Protein AF-A0AAN6F343-F1 (afdb_monomer_lite)

Organism: NCBI:txid329885

Structure (mmCIF, N/CA/C/O backbone):
data_AF-A0AAN6F343-F1
#
_entry.id   AF-A0AAN6F343-F1
#
loop_
_atom_site.group_PDB
_atom_site.id
_atom_site.type_symbol
_atom_site.label_atom_id
_atom_site.label_alt_id
_atom_site.label_comp_id
_atom_site.label_asym_id
_atom_site.label_entity_id
_atom_site.label_seq_id
_atom_site.pdbx_PDB_ins_code
_atom_site.Cartn_x
_atom_site.Cartn_y
_atom_site.Cartn_z
_atom_site.occupancy
_atom_site.B_iso_or_equiv
_atom_site.auth_seq_id
_atom_site.auth_comp_id
_atom_site.auth_asym_id
_atom_site.auth_atom_id
_atom_site.pdbx_PDB_model_num
ATOM 1 N N . MET A 1 1 ? 42.984 4.208 -40.130 1.00 62.03 1 MET A N 1
ATOM 2 C CA . MET A 1 1 ? 41.806 5.095 -40.281 1.00 62.03 1 MET A CA 1
ATOM 3 C C . MET A 1 1 ? 40.587 4.438 -39.643 1.00 62.03 1 MET A C 1
ATOM 5 O O . MET A 1 1 ? 39.805 5.125 -39.003 1.00 62.03 1 MET A O 1
ATOM 9 N N . ASP A 1 2 ? 40.520 3.108 -39.702 1.00 81.31 2 ASP A N 1
ATOM 10 C CA . ASP A 1 2 ? 39.416 2.293 -39.187 1.00 81.31 2 ASP A CA 1
ATOM 11 C C . ASP A 1 2 ? 39.322 2.253 -37.655 1.00 81.31 2 ASP A C 1
ATOM 13 O O . ASP A 1 2 ? 38.229 2.345 -37.117 1.00 81.31 2 ASP A O 1
ATOM 17 N N . GLU A 1 3 ? 40.442 2.223 -36.922 1.00 88.88 3 GLU A N 1
ATOM 18 C CA . GLU A 1 3 ? 40.405 2.207 -35.445 1.00 88.88 3 GLU A CA 1
ATOM 19 C C . GLU A 1 3 ? 39.755 3.456 -34.838 1.00 88.88 3 GLU A C 1
ATOM 21 O O . GLU A 1 3 ? 38.996 3.355 -33.876 1.00 88.88 3 GLU A O 1
ATOM 26 N N . ARG A 1 4 ? 40.019 4.638 -35.411 1.00 89.12 4 ARG A N 1
ATOM 27 C CA . ARG A 1 4 ? 39.413 5.893 -34.939 1.00 89.12 4 ARG A CA 1
ATOM 28 C C . ARG A 1 4 ? 37.913 5.914 -35.211 1.00 89.12 4 ARG A C 1
ATOM 30 O O . ARG A 1 4 ? 37.150 6.232 -34.309 1.00 89.12 4 ARG A O 1
ATOM 37 N N . ALA A 1 5 ? 37.499 5.489 -36.405 1.00 92.25 5 ALA A N 1
ATOM 38 C CA . ALA A 1 5 ? 36.086 5.371 -36.752 1.00 92.25 5 ALA A CA 1
ATOM 39 C C . ALA A 1 5 ? 35.355 4.359 -35.847 1.00 92.25 5 ALA A C 1
ATOM 41 O O . ALA A 1 5 ? 34.254 4.632 -35.374 1.00 92.25 5 ALA A O 1
ATOM 42 N N . CYS A 1 6 ? 35.986 3.221 -35.539 1.00 94.00 6 CYS A N 1
ATOM 43 C CA . CYS A 1 6 ? 35.458 2.247 -34.583 1.00 94.00 6 CYS A CA 1
ATOM 44 C C . CYS A 1 6 ? 35.332 2.825 -33.164 1.00 94.00 6 CYS A C 1
ATOM 46 O O . CYS A 1 6 ? 34.321 2.589 -32.503 1.00 94.00 6 CYS A O 1
ATOM 48 N N . SER A 1 7 ? 36.322 3.595 -32.698 1.00 95.50 7 SER A N 1
ATOM 49 C CA . SER A 1 7 ? 36.276 4.253 -31.384 1.00 95.50 7 SER A CA 1
ATOM 50 C C . SER A 1 7 ? 35.140 5.273 -31.298 1.00 95.50 7 SER A C 1
ATOM 52 O O . SER A 1 7 ? 34.372 5.258 -30.342 1.00 95.50 7 SER A O 1
ATOM 54 N N . GLU A 1 8 ? 34.983 6.122 -32.313 1.00 95.75 8 GLU A N 1
ATOM 55 C CA . GLU A 1 8 ? 33.917 7.131 -32.357 1.00 95.75 8 GLU A CA 1
ATOM 56 C C . GLU A 1 8 ? 32.522 6.489 -32.390 1.00 95.75 8 GLU A C 1
ATOM 58 O O . GLU A 1 8 ? 31.602 6.943 -31.705 1.00 95.75 8 GLU A O 1
ATOM 63 N N . ALA A 1 9 ? 32.361 5.390 -33.134 1.00 96.06 9 ALA A N 1
ATOM 64 C CA . ALA A 1 9 ? 31.120 4.621 -33.147 1.00 96.06 9 ALA A CA 1
ATOM 65 C C . ALA A 1 9 ? 30.799 4.017 -31.769 1.00 96.06 9 ALA A C 1
ATOM 67 O O . ALA A 1 9 ? 29.643 4.036 -31.336 1.00 96.06 9 ALA A O 1
ATOM 68 N N . LEU A 1 10 ? 31.815 3.512 -31.061 1.00 96.69 10 LEU A N 1
ATOM 69 C CA . LEU A 1 10 ? 31.662 2.972 -29.711 1.00 96.69 10 LEU A CA 1
ATOM 70 C C . LEU A 1 10 ? 31.261 4.062 -28.707 1.00 96.69 10 LEU A C 1
ATOM 72 O O . LEU A 1 10 ? 30.359 3.846 -27.896 1.00 96.69 10 LEU A O 1
ATOM 76 N N . ASP A 1 11 ? 31.874 5.242 -28.787 1.00 97.38 11 ASP A N 1
ATOM 77 C CA . ASP A 1 11 ? 31.527 6.384 -27.937 1.00 97.38 11 ASP A CA 1
ATOM 78 C C . ASP A 1 11 ? 30.088 6.856 -28.186 1.00 97.38 11 ASP A C 1
ATOM 80 O O . ASP A 1 11 ? 29.334 7.095 -27.236 1.00 97.38 11 ASP A O 1
ATOM 84 N N . GLY A 1 12 ? 29.666 6.904 -29.454 1.00 97.38 12 GLY A N 1
ATOM 85 C CA . GLY A 1 12 ? 28.284 7.200 -29.833 1.00 97.38 12 GLY A CA 1
ATOM 86 C C . GLY A 1 12 ? 27.286 6.184 -29.271 1.00 97.38 12 GLY A C 1
ATOM 87 O O . GLY A 1 12 ? 26.259 6.565 -28.698 1.00 97.38 12 GLY A O 1
ATOM 88 N N . LEU A 1 13 ? 27.605 4.889 -29.360 1.00 97.31 13 LEU A N 1
ATOM 89 C CA . LEU A 1 13 ? 26.775 3.825 -28.797 1.00 97.31 13 LEU A CA 1
ATOM 90 C C . LEU A 1 13 ? 26.681 3.927 -27.270 1.00 97.31 13 LEU A C 1
ATOM 92 O O . LEU A 1 13 ? 25.589 3.811 -26.714 1.00 97.31 13 LEU A O 1
ATOM 96 N N . ASN A 1 14 ? 27.798 4.185 -26.589 1.00 97.69 14 ASN A N 1
ATOM 97 C CA . ASN A 1 14 ? 27.833 4.349 -25.136 1.00 97.69 14 ASN A CA 1
ATOM 98 C C . ASN A 1 14 ? 26.994 5.550 -24.681 1.00 97.69 14 ASN A C 1
ATOM 100 O O . ASN A 1 14 ? 26.239 5.454 -23.706 1.00 97.69 14 ASN A O 1
ATOM 104 N N . ALA A 1 15 ? 27.082 6.672 -25.400 1.00 97.62 15 ALA A N 1
ATOM 105 C CA . ALA A 1 15 ? 26.273 7.854 -25.130 1.00 97.62 15 ALA A CA 1
ATOM 106 C C . ALA A 1 15 ? 24.772 7.567 -25.303 1.00 97.62 15 ALA A C 1
ATOM 108 O O . ALA A 1 15 ? 23.978 7.912 -24.422 1.00 97.62 15 ALA A O 1
ATOM 109 N N . TYR A 1 16 ? 24.387 6.881 -26.383 1.00 98.00 16 TYR A N 1
ATOM 110 C CA . TYR A 1 16 ? 23.006 6.451 -26.607 1.00 98.00 16 TYR A CA 1
ATOM 111 C C . TYR A 1 16 ? 22.520 5.500 -25.508 1.00 98.00 16 TYR A C 1
ATOM 113 O O . TYR A 1 16 ? 21.477 5.736 -24.894 1.00 98.00 16 TYR A O 1
ATOM 121 N N . TYR A 1 17 ? 23.297 4.457 -25.207 1.00 98.12 17 TYR A N 1
ATOM 122 C CA . TYR A 1 17 ? 22.939 3.442 -24.221 1.00 98.12 17 TYR A CA 1
ATOM 123 C C . TYR A 1 17 ? 22.712 4.047 -22.833 1.00 98.12 17 TYR A C 1
ATOM 125 O O . TYR A 1 17 ? 21.743 3.703 -22.156 1.00 98.12 17 TYR A O 1
ATOM 133 N N . LYS A 1 18 ? 23.537 5.022 -22.429 1.00 97.75 18 LYS A N 1
ATOM 134 C CA . LYS A 1 18 ? 23.373 5.750 -21.161 1.00 97.75 18 LYS A CA 1
ATOM 135 C C . LYS A 1 18 ? 21.998 6.412 -21.029 1.00 97.75 18 LYS A C 1
ATOM 137 O O . LYS A 1 18 ? 21.464 6.478 -19.920 1.00 97.75 18 LYS A O 1
ATOM 142 N N . VAL A 1 19 ? 21.443 6.933 -22.123 1.00 98.12 19 VAL A N 1
ATOM 143 C CA . VAL A 1 19 ? 20.106 7.544 -22.131 1.00 98.12 19 VAL A CA 1
ATOM 144 C C . VAL A 1 19 ? 19.036 6.460 -22.223 1.00 98.12 19 VAL A C 1
ATOM 146 O O . VAL A 1 19 ? 18.144 6.422 -21.377 1.00 98.12 19 VAL A O 1
ATOM 149 N N . ALA A 1 20 ? 19.171 5.536 -23.176 1.00 98.19 20 ALA A N 1
ATOM 150 C CA . ALA A 1 20 ? 18.204 4.468 -23.422 1.00 98.19 20 ALA A CA 1
ATOM 151 C C . ALA A 1 20 ? 17.952 3.601 -22.178 1.00 98.19 20 ALA A C 1
ATOM 153 O O . ALA A 1 20 ? 16.802 3.295 -21.866 1.00 98.19 20 ALA A O 1
ATOM 154 N N . LEU A 1 21 ? 19.001 3.271 -21.420 1.00 98.06 21 LEU A N 1
ATOM 155 C CA . LEU A 1 21 ? 18.886 2.499 -20.183 1.00 98.06 21 LEU A CA 1
ATOM 156 C C . LEU A 1 21 ? 18.044 3.229 -19.130 1.00 98.06 21 LEU A C 1
ATOM 158 O O . LEU A 1 21 ? 17.168 2.631 -18.510 1.00 98.06 21 LEU A O 1
ATOM 162 N N . LYS A 1 22 ? 18.270 4.534 -18.943 1.00 97.69 22 LYS A N 1
ATOM 163 C CA . LYS A 1 22 ? 17.489 5.336 -17.988 1.00 97.69 22 LYS A CA 1
ATOM 164 C C . LYS A 1 22 ? 16.031 5.434 -18.415 1.00 97.69 22 LYS A C 1
ATOM 166 O O . LYS A 1 22 ? 15.146 5.291 -17.579 1.00 97.69 22 LYS A O 1
ATOM 171 N N . THR A 1 23 ? 15.787 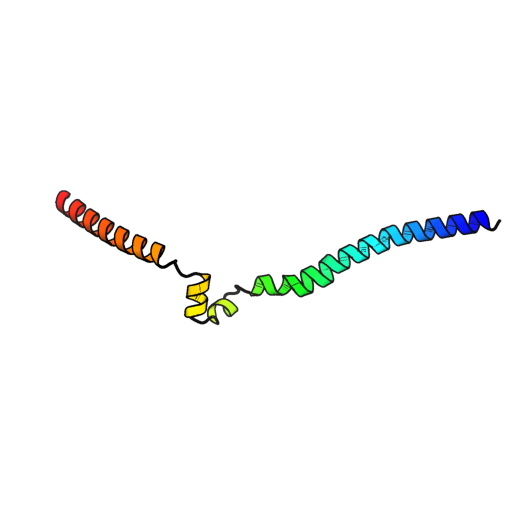5.632 -19.708 1.00 97.88 23 THR A N 1
ATOM 172 C CA . THR A 1 23 ? 14.434 5.671 -20.266 1.00 97.88 23 THR A CA 1
ATOM 173 C C . THR A 1 23 ? 13.720 4.334 -20.101 1.00 97.88 23 THR A C 1
ATOM 175 O O . THR A 1 23 ? 12.543 4.314 -19.758 1.00 97.88 23 THR A O 1
ATOM 178 N N . PHE A 1 24 ? 14.417 3.213 -20.290 1.00 97.88 24 PHE A N 1
ATOM 179 C CA . PHE A 1 24 ? 13.853 1.888 -20.050 1.00 97.88 24 PHE A CA 1
ATOM 180 C C . PHE A 1 24 ? 13.421 1.720 -18.590 1.00 97.88 24 PHE A C 1
ATOM 182 O O . PHE A 1 24 ? 12.277 1.349 -18.337 1.00 97.88 24 PHE A O 1
ATOM 189 N N . VAL A 1 25 ? 14.299 2.052 -17.638 1.00 98.00 25 VAL A N 1
ATOM 190 C CA . VAL A 1 25 ? 13.987 1.957 -16.204 1.00 98.00 25 VAL A CA 1
ATOM 191 C C . VAL A 1 25 ? 12.800 2.853 -15.838 1.00 98.00 25 VAL A C 1
ATOM 193 O O . VAL A 1 25 ? 11.863 2.380 -15.198 1.00 98.00 25 VAL A O 1
ATOM 196 N N . ASP A 1 26 ? 12.785 4.109 -16.295 1.00 97.75 26 ASP A N 1
ATOM 197 C CA . ASP A 1 26 ? 11.671 5.034 -16.035 1.00 97.75 26 ASP A CA 1
ATOM 198 C C . ASP A 1 26 ? 10.351 4.515 -16.623 1.00 97.75 26 ASP A C 1
ATOM 200 O O . ASP A 1 26 ? 9.311 4.547 -15.965 1.00 97.75 26 ASP A O 1
ATOM 204 N N . ASN A 1 27 ? 10.392 3.954 -17.834 1.00 97.19 27 ASN A N 1
ATOM 205 C CA . ASN A 1 27 ? 9.216 3.374 -18.471 1.00 97.19 27 ASN A CA 1
ATOM 206 C C . ASN A 1 27 ? 8.702 2.142 -17.724 1.00 97.19 27 ASN A C 1
ATOM 208 O O . ASN A 1 27 ? 7.491 2.012 -17.556 1.00 97.19 27 ASN A O 1
ATOM 212 N N . VAL A 1 28 ? 9.573 1.257 -17.239 1.00 97.12 28 VAL A N 1
ATOM 213 C CA . VAL A 1 28 ? 9.140 0.114 -16.422 1.00 97.12 28 VAL A CA 1
ATOM 214 C C . VAL A 1 28 ? 8.452 0.611 -15.151 1.00 97.12 28 VAL A C 1
ATOM 216 O O . VAL A 1 28 ? 7.325 0.206 -14.870 1.00 97.12 28 VAL A O 1
ATOM 219 N N . CYS A 1 29 ? 9.060 1.553 -14.429 1.00 97.06 29 CYS A N 1
ATOM 220 C CA . CYS A 1 29 ? 8.462 2.117 -13.220 1.00 97.06 29 CYS A CA 1
ATOM 221 C C . CYS A 1 29 ? 7.106 2.780 -13.507 1.00 97.06 29 CYS A C 1
ATOM 223 O O . CYS A 1 29 ? 6.090 2.397 -12.935 1.00 97.06 29 CYS A O 1
ATOM 225 N N . ARG A 1 30 ? 7.050 3.723 -14.450 1.00 94.94 30 ARG A N 1
ATOM 226 C CA . ARG A 1 30 ? 5.852 4.547 -14.677 1.00 94.94 30 ARG A CA 1
ATOM 227 C C . ARG A 1 30 ? 4.767 3.875 -15.496 1.00 94.94 30 ARG A C 1
ATOM 229 O O . ARG A 1 30 ? 3.585 4.179 -15.347 1.00 94.94 30 ARG A O 1
ATOM 236 N N . ARG A 1 31 ? 5.140 3.064 -16.484 1.00 93.19 31 ARG A N 1
ATOM 237 C CA . ARG A 1 31 ? 4.177 2.467 -17.421 1.00 93.19 31 ARG A CA 1
ATOM 238 C C . ARG A 1 31 ? 3.794 1.059 -17.019 1.00 93.19 31 ARG A C 1
ATOM 240 O O . ARG A 1 31 ? 2.672 0.678 -17.316 1.00 93.19 31 ARG A O 1
ATOM 247 N N . VAL A 1 32 ? 4.662 0.305 -16.351 1.00 94.25 32 VAL A N 1
ATOM 248 C CA . VAL A 1 32 ? 4.322 -1.048 -15.894 1.00 94.25 32 VAL A CA 1
ATOM 249 C C . VAL A 1 32 ? 3.868 -0.996 -14.444 1.00 94.25 32 VAL A C 1
ATOM 251 O O . VAL A 1 32 ? 2.703 -1.265 -14.174 1.00 94.25 32 VAL A O 1
ATOM 254 N N . ILE A 1 33 ? 4.736 -0.574 -13.524 1.00 94.69 33 ILE A N 1
ATOM 255 C CA . ILE A 1 33 ? 4.441 -0.653 -12.087 1.00 94.69 33 ILE A CA 1
ATOM 256 C C . ILE A 1 33 ? 3.332 0.329 -11.700 1.00 94.69 33 ILE A C 1
ATOM 258 O O . ILE A 1 33 ? 2.259 -0.094 -11.278 1.00 94.69 33 ILE A O 1
ATOM 262 N N . GLU A 1 34 ? 3.540 1.630 -11.891 1.00 93.38 34 GLU A N 1
ATOM 263 C CA . GLU A 1 34 ? 2.566 2.646 -11.473 1.00 93.38 34 GLU A CA 1
ATOM 264 C C . GLU A 1 34 ? 1.215 2.466 -12.176 1.00 93.38 34 GLU A C 1
ATOM 266 O O . GLU A 1 34 ? 0.168 2.464 -11.533 1.00 93.38 34 GL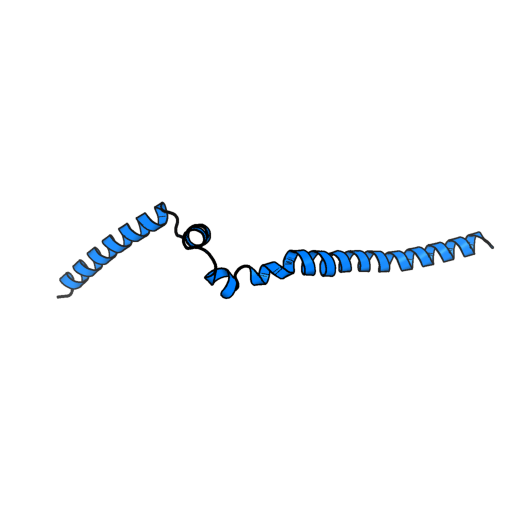U A O 1
ATOM 271 N N . ARG A 1 35 ? 1.227 2.269 -13.500 1.00 91.06 35 ARG A N 1
ATOM 272 C CA . ARG A 1 35 ? -0.008 2.202 -14.290 1.00 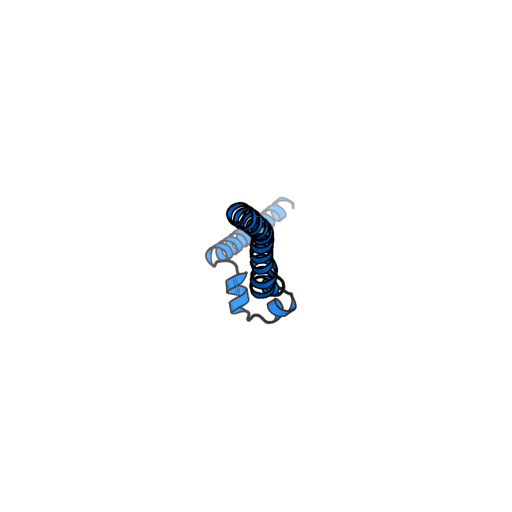91.06 35 ARG A CA 1
ATOM 273 C C . ARG A 1 35 ? -0.744 0.866 -14.207 1.00 91.06 35 ARG A C 1
ATOM 275 O O . ARG A 1 35 ? -1.959 0.900 -14.309 1.00 91.06 35 ARG A O 1
ATOM 282 N N . HIS A 1 36 ? -0.065 -0.279 -14.119 1.00 89.69 36 HIS A N 1
ATOM 283 C CA . HIS A 1 36 ? -0.756 -1.580 -14.154 1.00 89.69 36 HIS A CA 1
ATOM 284 C C . HIS A 1 36 ? -0.853 -2.250 -12.786 1.00 89.69 36 HIS A C 1
ATOM 286 O O . HIS A 1 36 ? -1.790 -3.011 -12.571 1.00 89.69 36 HIS A O 1
ATOM 292 N N . LEU A 1 37 ? 0.087 -1.994 -11.870 1.00 89.56 37 LEU A N 1
ATOM 293 C CA . LEU A 1 37 ? 0.072 -2.608 -10.538 1.00 89.56 37 LEU A CA 1
ATOM 294 C C . LEU A 1 37 ? -0.526 -1.672 -9.487 1.00 89.56 37 LEU A C 1
ATOM 296 O O . LEU A 1 37 ? -1.322 -2.113 -8.665 1.00 89.56 37 LEU A O 1
ATOM 300 N N . LEU A 1 38 ? -0.152 -0.388 -9.502 1.00 90.69 38 LEU A N 1
ATOM 301 C CA . LEU A 1 38 ? -0.550 0.546 -8.443 1.00 90.69 38 LEU A CA 1
ATOM 302 C C . LEU A 1 38 ? -1.844 1.310 -8.740 1.00 90.69 38 LEU A C 1
ATOM 304 O O . LEU A 1 38 ? -2.488 1.767 -7.800 1.00 90.69 38 LEU A O 1
ATOM 308 N N . SER A 1 39 ? -2.255 1.442 -10.004 1.00 88.06 39 SER A N 1
ATOM 309 C CA . SER A 1 39 ? -3.398 2.289 -10.377 1.00 88.06 39 SER A CA 1
ATOM 310 C C . SER A 1 39 ? -4.716 1.884 -9.717 1.00 88.06 39 SER A C 1
ATOM 312 O O . SER A 1 39 ? -5.528 2.747 -9.426 1.00 88.06 39 SER A O 1
ATOM 314 N N . GLY A 1 40 ? -4.939 0.587 -9.484 1.00 84.75 40 GLY A N 1
ATOM 315 C CA . GLY A 1 40 ? -6.155 0.092 -8.829 1.00 84.75 40 GLY A CA 1
ATOM 316 C C . GLY A 1 40 ? -6.115 0.193 -7.303 1.00 84.75 40 GLY A C 1
ATOM 317 O O . GLY A 1 40 ? -7.135 0.006 -6.647 1.00 84.75 40 GLY A O 1
ATOM 318 N N . LEU A 1 41 ? -4.951 0.493 -6.718 1.00 86.44 41 LEU A N 1
ATOM 319 C CA . LEU A 1 41 ? -4.789 0.530 -5.267 1.00 86.44 41 LEU A CA 1
ATOM 320 C C . LEU A 1 41 ? -5.553 1.705 -4.641 1.00 86.44 41 LEU A C 1
ATOM 322 O O . LEU A 1 41 ? -6.100 1.560 -3.552 1.00 86.44 41 LEU A O 1
ATOM 326 N N . SER A 1 42 ? -5.616 2.851 -5.330 1.00 79.75 42 SER A N 1
ATOM 327 C CA . SER A 1 42 ? -6.390 4.014 -4.870 1.00 79.75 42 SER A CA 1
ATOM 328 C C . SER A 1 42 ? -7.885 3.727 -4.791 1.00 79.75 42 SER A C 1
ATOM 330 O O . SER A 1 42 ? -8.580 4.301 -3.955 1.00 79.75 42 SER A O 1
ATOM 332 N N . ASP A 1 43 ? -8.366 2.823 -5.641 1.00 85.06 43 ASP A N 1
ATOM 333 C CA . ASP A 1 43 ? -9.790 2.547 -5.795 1.00 85.06 43 ASP A CA 1
ATOM 334 C C . ASP A 1 43 ? -10.262 1.428 -4.856 1.00 85.06 43 ASP A C 1
ATOM 336 O O . ASP A 1 43 ? -11.453 1.355 -4.552 1.00 85.06 43 ASP A O 1
ATOM 340 N N . LEU A 1 44 ? -9.326 0.623 -4.331 1.00 82.81 44 LEU A N 1
ATOM 341 C CA . LEU A 1 44 ? -9.576 -0.544 -3.475 1.00 82.81 44 LEU A CA 1
ATOM 342 C C . LEU A 1 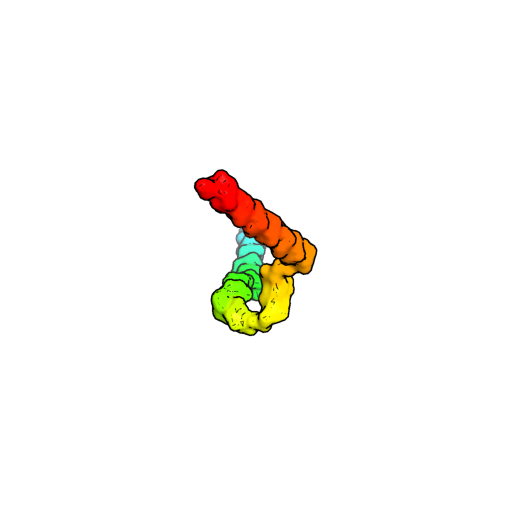44 ? -10.432 -0.219 -2.242 1.00 82.81 44 LEU A C 1
ATOM 344 O O . LEU A 1 44 ? -11.258 -1.022 -1.831 1.00 82.81 44 LEU A O 1
ATOM 348 N N . LEU A 1 45 ? -10.232 0.959 -1.648 1.00 82.25 45 LEU A N 1
ATOM 349 C CA . LEU A 1 45 ? -10.996 1.435 -0.489 1.00 82.25 45 LEU A CA 1
ATOM 350 C C . LEU A 1 45 ? -11.850 2.657 -0.832 1.00 82.25 45 LEU A C 1
ATOM 352 O O . LEU A 1 45 ? -12.182 3.463 0.039 1.00 82.25 45 LEU A O 1
ATOM 356 N N . SER A 1 46 ? -12.198 2.825 -2.109 1.00 89.94 46 SER A N 1
ATOM 357 C CA . SER A 1 46 ? -13.132 3.872 -2.500 1.00 89.94 46 SER A CA 1
ATOM 358 C C . SER A 1 46 ? -14.492 3.637 -1.823 1.00 89.94 46 SER A C 1
ATOM 360 O O . SER A 1 46 ? -14.881 2.487 -1.613 1.00 89.94 46 SER A O 1
ATOM 362 N N . PRO A 1 47 ? -15.266 4.693 -1.508 1.00 90.81 47 PRO A N 1
ATOM 363 C CA . PRO A 1 47 ? -16.568 4.535 -0.855 1.00 90.81 47 PRO A CA 1
ATOM 364 C C . PRO A 1 47 ? -17.511 3.583 -1.598 1.00 90.81 47 PRO A C 1
ATOM 366 O O . PRO A 1 47 ? -18.324 2.908 -0.976 1.00 90.81 47 PRO A O 1
ATOM 369 N N . ARG A 1 48 ? -17.383 3.520 -2.929 1.00 91.75 48 ARG A N 1
ATOM 370 C CA . ARG A 1 48 ? -18.144 2.609 -3.782 1.00 91.75 48 ARG A CA 1
ATOM 371 C C . ARG A 1 48 ? -17.771 1.147 -3.538 1.00 91.75 48 ARG A C 1
ATOM 373 O O . ARG A 1 48 ? -18.673 0.343 -3.348 1.00 91.75 48 ARG A O 1
ATOM 380 N N . GLU A 1 49 ? -16.480 0.821 -3.558 1.00 90.38 49 GLU A N 1
ATOM 381 C CA . GLU A 1 49 ? -16.007 -0.549 -3.316 1.00 90.38 49 GLU A CA 1
ATOM 382 C C . GLU A 1 49 ? -16.295 -0.971 -1.871 1.00 90.38 49 GLU A C 1
ATOM 384 O O . GLU A 1 49 ? -16.831 -2.050 -1.638 1.00 90.38 49 GLU A O 1
ATOM 389 N N . VAL A 1 50 ? -16.063 -0.075 -0.903 1.00 91.00 50 VAL A N 1
ATOM 390 C CA . VAL A 1 50 ? -16.343 -0.335 0.518 1.00 91.00 50 VAL A CA 1
ATOM 391 C C . VAL A 1 50 ? -17.826 -0.615 0.764 1.00 91.00 50 VAL A C 1
ATOM 393 O O . VAL A 1 50 ? -18.154 -1.511 1.534 1.00 91.00 50 VAL A O 1
ATOM 396 N N . ALA A 1 51 ? -18.726 0.112 0.095 1.00 92.12 51 ALA A N 1
ATOM 397 C CA . ALA A 1 51 ? -20.166 -0.129 0.186 1.00 92.12 51 ALA A CA 1
ATOM 398 C C . ALA A 1 51 ? -20.612 -1.451 -0.465 1.00 92.12 51 ALA A C 1
ATOM 400 O O . ALA A 1 51 ? -21.730 -1.896 -0.217 1.00 92.12 51 ALA A O 1
ATOM 401 N N . GLY A 1 52 ? -19.773 -2.051 -1.314 1.00 92.31 52 GLY A N 1
ATOM 402 C CA . GLY A 1 52 ? -20.036 -3.334 -1.960 1.00 92.31 52 GLY A CA 1
ATOM 403 C C . GLY A 1 52 ? -19.580 -4.552 -1.155 1.00 92.31 52 GLY A C 1
ATOM 404 O O . GLY A 1 52 ? -19.971 -5.664 -1.507 1.00 92.31 52 GLY A O 1
ATOM 405 N N . TYR A 1 53 ? -18.773 -4.372 -0.104 1.00 92.44 53 TYR A N 1
ATOM 406 C CA . TYR A 1 53 ? -18.302 -5.485 0.721 1.00 92.44 53 TYR A CA 1
ATOM 407 C C . TYR A 1 53 ? -19.424 -6.107 1.547 1.00 92.44 53 TYR A C 1
ATOM 409 O O . TYR A 1 53 ? -20.315 -5.418 2.045 1.00 92.44 53 TYR A O 1
ATOM 417 N N . ALA A 1 54 ? -19.337 -7.422 1.735 1.00 95.06 54 ALA A N 1
ATOM 418 C CA . ALA A 1 54 ? -20.220 -8.127 2.648 1.00 95.06 54 ALA A CA 1
ATOM 419 C C . ALA A 1 54 ? -19.854 -7.834 4.117 1.00 95.06 54 ALA A C 1
ATOM 421 O O . ALA A 1 54 ? -18.706 -7.519 4.449 1.00 95.06 54 ALA A O 1
ATOM 422 N N . ASP A 1 55 ? -20.831 -7.956 5.019 1.00 93.56 55 ASP A N 1
ATOM 423 C CA . ASP A 1 55 ? -20.653 -7.649 6.445 1.00 93.56 55 ASP A CA 1
ATOM 424 C C . ASP A 1 55 ? -19.540 -8.482 7.103 1.00 93.56 55 ASP A C 1
ATOM 426 O O . ASP A 1 55 ? -18.829 -8.000 7.990 1.00 93.56 55 ASP A O 1
ATOM 430 N N . ASP A 1 56 ? -19.355 -9.732 6.677 1.00 94.50 56 ASP A N 1
ATOM 431 C CA . ASP A 1 56 ? -18.296 -10.616 7.162 1.00 94.50 56 ASP A CA 1
ATOM 432 C C . ASP A 1 56 ? -16.908 -10.172 6.679 1.00 94.50 56 ASP A C 1
ATOM 434 O O . ASP A 1 56 ? -15.952 -10.190 7.459 1.00 94.50 56 ASP A O 1
ATOM 438 N N . GLU A 1 57 ? -16.791 -9.696 5.438 1.00 93.62 57 GLU A N 1
ATOM 439 C CA . GLU A 1 57 ? -15.554 -9.113 4.913 1.00 93.62 57 GLU A CA 1
ATOM 440 C C . GLU A 1 57 ? -15.191 -7.817 5.638 1.00 93.62 57 GLU A C 1
ATOM 442 O O . GLU A 1 57 ? -14.044 -7.653 6.067 1.00 93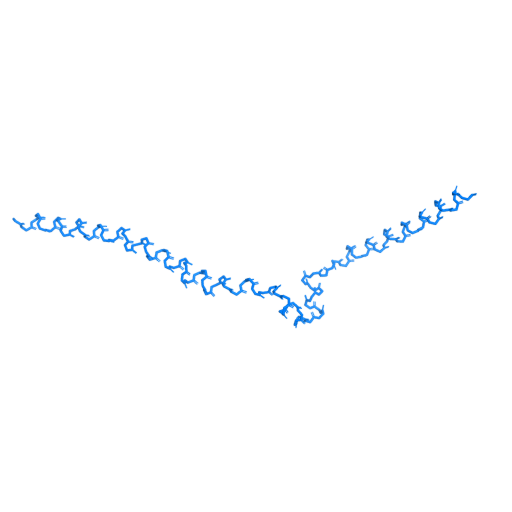.62 57 GLU A O 1
ATOM 447 N N . LEU A 1 58 ? -16.169 -6.932 5.849 1.00 92.62 58 LEU A N 1
ATOM 448 C CA . LEU A 1 58 ? -15.991 -5.704 6.625 1.00 92.62 58 LEU A CA 1
ATOM 449 C C . LEU A 1 58 ? -15.574 -6.014 8.064 1.00 92.62 58 LEU A C 1
ATOM 451 O O . LEU A 1 58 ? -14.638 -5.406 8.585 1.00 92.62 58 LEU A O 1
ATOM 455 N N . THR A 1 59 ? -16.206 -7.007 8.690 1.00 92.38 59 THR A N 1
ATOM 456 C CA . THR A 1 59 ? -15.844 -7.461 10.039 1.00 92.38 59 THR A CA 1
ATOM 457 C C . THR A 1 59 ? -14.437 -8.057 10.068 1.00 92.38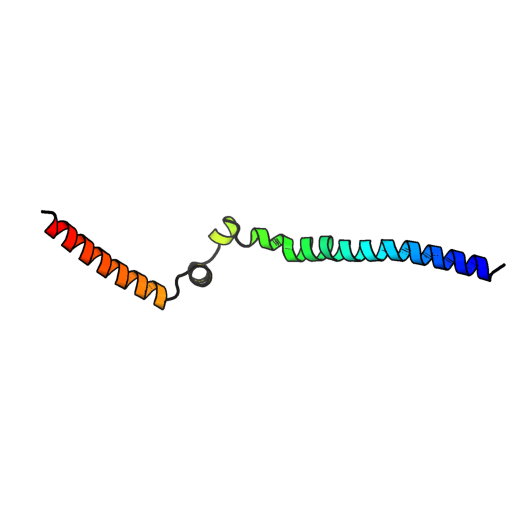 59 THR A C 1
ATOM 459 O O . THR A 1 59 ? -13.694 -7.839 11.020 1.00 92.38 59 THR A O 1
ATOM 462 N N . ARG A 1 60 ? -14.012 -8.769 9.020 1.00 92.06 60 ARG A N 1
ATOM 463 C CA . ARG A 1 60 ? -12.650 -9.309 8.930 1.00 92.06 60 ARG A CA 1
ATOM 464 C C . ARG A 1 60 ? -11.592 -8.214 8.761 1.00 92.06 60 ARG A C 1
ATOM 466 O O . ARG A 1 60 ? -10.505 -8.347 9.318 1.00 92.06 60 ARG A O 1
ATOM 473 N N . ILE A 1 61 ? -11.879 -7.174 7.976 1.00 91.44 61 ILE A N 1
ATOM 474 C CA . ILE A 1 61 ? -10.924 -6.101 7.650 1.00 91.44 61 ILE A CA 1
ATOM 475 C C . ILE A 1 61 ? -10.860 -5.050 8.765 1.00 91.44 61 ILE A C 1
ATOM 477 O O . ILE A 1 61 ? -9.771 -4.634 9.159 1.00 91.44 61 ILE A O 1
ATOM 481 N N . ALA A 1 62 ? -12.017 -4.611 9.258 1.00 91.25 62 ALA A N 1
ATOM 482 C CA . ALA A 1 62 ? -12.154 -3.464 10.156 1.00 91.25 62 ALA A CA 1
ATOM 483 C C . ALA A 1 62 ? -12.772 -3.814 11.520 1.00 91.25 62 ALA A C 1
ATOM 485 O O . ALA A 1 62 ? -12.844 -2.952 12.398 1.00 91.25 62 ALA A O 1
ATOM 486 N N . GLY A 1 63 ? -13.230 -5.052 11.717 1.00 93.00 63 GLY A N 1
ATOM 487 C CA . GLY A 1 63 ? -13.840 -5.476 12.971 1.00 93.00 63 GLY A CA 1
ATOM 488 C C . GLY A 1 63 ? -12.833 -5.587 14.112 1.00 93.00 63 GLY A C 1
ATOM 489 O O . GLY A 1 63 ? -11.668 -5.954 13.944 1.00 93.00 63 GLY A O 1
ATOM 490 N N . GLU A 1 64 ? -13.308 -5.283 15.318 1.00 93.69 64 GLU A N 1
ATOM 491 C CA . GLU A 1 64 ? -12.539 -5.497 16.540 1.00 93.69 64 GLU A CA 1
ATOM 492 C C . GLU A 1 64 ? -12.254 -6.992 16.727 1.00 93.69 64 GLU A C 1
ATOM 494 O O . GLU A 1 64 ? -13.122 -7.847 16.531 1.00 93.69 64 GLU A O 1
ATOM 499 N N . ARG A 1 65 ? -11.048 -7.320 17.200 1.00 92.44 65 ARG A N 1
ATOM 500 C CA . ARG A 1 65 ? -10.764 -8.686 17.648 1.00 92.44 65 ARG A CA 1
ATOM 501 C C . ARG A 1 65 ? -11.679 -9.053 18.830 1.00 92.44 65 ARG A C 1
ATOM 503 O O . ARG A 1 65 ? -11.957 -8.184 19.663 1.00 92.44 65 ARG A O 1
ATOM 510 N N . PRO A 1 66 ? -12.097 -10.325 18.972 1.00 92.94 66 PRO A N 1
ATOM 511 C CA . PRO A 1 66 ? -13.046 -10.729 20.013 1.00 92.94 66 PRO A CA 1
ATOM 512 C C . PRO A 1 66 ? -12.606 -10.377 21.441 1.00 92.94 66 PRO A C 1
ATOM 514 O O . PRO A 1 66 ? -13.422 -9.973 22.265 1.00 92.94 66 PRO A O 1
ATOM 517 N N . ASP A 1 67 ? -11.310 -10.488 21.734 1.00 95.94 67 ASP A N 1
ATOM 518 C CA . ASP A 1 67 ? -10.730 -10.168 23.038 1.00 95.94 67 ASP A CA 1
ATOM 519 C C . ASP A 1 67 ? -10.752 -8.663 23.342 1.00 95.94 67 ASP A C 1
ATOM 521 O O . ASP A 1 67 ? -10.999 -8.257 24.480 1.00 95.94 67 ASP A O 1
ATOM 525 N N . VAL A 1 68 ? -10.547 -7.830 22.319 1.00 96.06 68 VAL A N 1
ATOM 526 C CA . VAL A 1 68 ? -10.636 -6.368 22.425 1.00 96.06 68 VAL A CA 1
ATOM 527 C C . VAL A 1 68 ? -12.088 -5.944 22.633 1.00 96.06 68 VAL A C 1
ATOM 529 O O . VAL A 1 68 ? -12.373 -5.173 23.551 1.00 96.06 68 VAL A O 1
ATOM 532 N N . ALA A 1 69 ? -13.014 -6.503 21.850 1.00 95.69 69 ALA A N 1
ATOM 533 C CA . ALA A 1 69 ? -14.443 -6.232 21.979 1.00 95.69 69 ALA A CA 1
ATOM 534 C C . ALA A 1 69 ? -14.976 -6.621 23.369 1.00 95.69 69 ALA A C 1
ATOM 536 O O . ALA A 1 69 ? -15.756 -5.878 23.969 1.00 95.69 69 ALA A O 1
ATOM 537 N N . LEU A 1 70 ? -14.523 -7.757 23.916 1.00 97.12 70 LEU A N 1
ATOM 538 C CA . LEU A 1 70 ? -14.883 -8.197 25.264 1.00 97.12 70 LEU A CA 1
ATOM 539 C C . LEU A 1 70 ? -14.383 -7.218 26.334 1.00 97.12 70 LEU A C 1
ATOM 541 O O . LEU A 1 70 ? -15.167 -6.793 27.182 1.00 97.12 70 LEU A O 1
ATOM 545 N N . LYS A 1 71 ? -13.107 -6.816 26.275 1.00 97.44 71 LYS A N 1
ATOM 546 C CA . LYS A 1 71 ? -12.538 -5.835 27.215 1.00 97.44 71 LYS A CA 1
ATOM 547 C C . LYS A 1 71 ? -13.260 -4.495 27.144 1.00 97.44 71 LYS A C 1
ATOM 549 O O . LYS A 1 71 ? -13.575 -3.923 28.182 1.00 97.44 71 LYS A O 1
ATOM 554 N N . ARG A 1 72 ? -13.577 -4.017 25.935 1.00 96.81 72 ARG A N 1
ATOM 555 C CA . ARG A 1 72 ? -14.340 -2.776 25.750 1.00 96.81 72 ARG A CA 1
ATOM 556 C C . ARG A 1 72 ? -15.695 -2.848 26.452 1.00 96.81 72 ARG A C 1
ATOM 558 O O . ARG A 1 72 ? -16.042 -1.904 27.155 1.00 96.81 72 ARG A O 1
ATOM 565 N N . ARG A 1 73 ? -16.430 -3.958 26.306 1.00 97.56 73 ARG A N 1
ATOM 566 C CA . ARG A 1 73 ? -17.716 -4.165 26.999 1.00 97.56 73 ARG A CA 1
ATOM 567 C C . ARG A 1 73 ? -17.547 -4.141 28.519 1.00 97.56 73 ARG A C 1
ATOM 569 O O . ARG A 1 73 ? -18.230 -3.370 29.182 1.00 97.56 73 ARG A O 1
ATOM 576 N N . GLN A 1 74 ? -16.579 -4.888 29.052 1.00 97.81 74 GLN A N 1
ATOM 577 C CA . GLN A 1 74 ? -16.298 -4.925 30.494 1.00 97.81 74 GLN A CA 1
ATOM 578 C C . GLN A 1 74 ? -15.960 -3.539 31.060 1.00 97.81 74 GLN A C 1
ATOM 580 O O . GLN A 1 74 ? -16.469 -3.141 32.105 1.00 97.81 74 GLN A O 1
ATOM 585 N N . TRP A 1 75 ? -15.113 -2.773 30.369 1.00 97.94 75 TRP A N 1
ATOM 586 C CA . TRP A 1 75 ? -14.750 -1.428 30.812 1.00 97.94 75 TRP A CA 1
ATOM 587 C C . TRP A 1 75 ? -15.905 -0.438 30.686 1.00 97.94 75 TRP A C 1
ATOM 589 O O . TRP A 1 75 ? -16.044 0.427 31.546 1.00 97.94 75 TRP A O 1
ATOM 599 N N . GLN A 1 76 ? -16.753 -0.565 29.662 1.00 97.94 76 GLN A N 1
ATOM 600 C CA . GLN A 1 76 ? -17.971 0.241 29.547 1.00 97.94 76 GLN A CA 1
ATOM 601 C C . GLN A 1 76 ? -18.921 -0.020 30.722 1.00 97.94 76 GLN A C 1
ATOM 603 O O . GLN A 1 76 ? -19.406 0.933 31.324 1.00 97.94 76 GLN A O 1
ATOM 608 N N . GLU A 1 77 ? -19.122 -1.279 31.113 1.00 97.75 77 GLU A N 1
ATOM 609 C CA . GLU A 1 77 ? -19.944 -1.642 32.277 1.00 97.75 77 GLU A CA 1
ATOM 610 C C . GLU A 1 77 ? -19.388 -1.060 33.587 1.00 97.75 77 GLU A C 1
ATOM 612 O O . GLU A 1 77 ? -20.122 -0.466 34.384 1.00 97.75 77 GLU A O 1
ATOM 617 N N . GLN A 1 78 ? -18.074 -1.173 33.801 1.00 97.81 78 GLN A N 1
ATOM 618 C CA . GLN A 1 78 ? -17.411 -0.586 34.970 1.00 97.81 78 GLN A CA 1
ATOM 619 C C . GLN A 1 78 ? -17.552 0.938 34.996 1.00 97.81 78 GLN A C 1
ATOM 621 O O . GLN A 1 78 ? -17.849 1.525 36.036 1.00 97.81 78 GLN A O 1
ATOM 626 N N . LEU A 1 79 ? -17.374 1.584 33.845 1.00 98.00 79 LEU A N 1
ATOM 627 C CA . LEU A 1 79 ? -17.460 3.030 33.715 1.00 98.00 79 LEU A CA 1
ATOM 628 C C . LEU A 1 79 ? -18.876 3.548 33.999 1.00 98.00 79 LEU A C 1
ATOM 630 O O . LEU A 1 79 ? -19.021 4.547 34.703 1.00 98.00 79 LEU A O 1
ATOM 634 N N . GLU A 1 80 ? -19.912 2.864 33.515 1.00 97.69 80 GLU A N 1
ATOM 635 C CA . GLU A 1 80 ? -21.303 3.213 33.827 1.00 97.69 80 GLU A CA 1
ATOM 636 C C . GLU A 1 80 ? -21.618 3.026 35.315 1.00 97.69 80 GLU A C 1
ATOM 638 O O . GLU A 1 80 ? -22.236 3.897 35.932 1.00 97.69 80 GLU A O 1
ATOM 643 N N . THR A 1 81 ? -21.098 1.962 35.931 1.00 97.38 81 THR A N 1
ATOM 644 C CA . THR A 1 81 ? -21.223 1.738 37.379 1.00 97.38 81 THR A CA 1
ATOM 645 C C . THR A 1 81 ? -20.583 2.877 38.177 1.00 97.38 81 THR A C 1
ATOM 647 O O . THR A 1 81 ? -21.196 3.431 39.092 1.00 97.38 81 THR A O 1
ATOM 650 N N . PHE A 1 82 ? -19.368 3.290 37.809 1.00 96.88 82 PHE A N 1
ATOM 651 C CA . PHE A 1 82 ? -18.694 4.402 38.478 1.00 96.88 82 PHE A CA 1
ATOM 652 C C . PHE A 1 82 ? -19.399 5.739 38.245 1.00 96.88 82 PHE A C 1
ATOM 654 O O . PHE A 1 82 ? -19.487 6.542 39.172 1.00 96.88 82 PHE A O 1
ATOM 661 N N . ARG A 1 83 ? -19.947 5.987 37.049 1.00 97.12 83 ARG A N 1
ATOM 662 C CA . ARG A 1 83 ? -20.734 7.197 36.759 1.00 97.12 83 ARG A CA 1
ATOM 663 C C . ARG A 1 83 ? -21.998 7.278 37.606 1.00 97.12 83 ARG A C 1
ATOM 665 O O . ARG A 1 83 ? -22.298 8.358 38.115 1.00 97.12 83 ARG A O 1
ATOM 672 N N . ALA A 1 84 ? -22.709 6.164 37.773 1.00 96.06 84 ALA A N 1
ATOM 673 C CA . ALA A 1 84 ? -23.872 6.088 38.650 1.00 96.06 84 ALA A CA 1
ATOM 674 C C . ALA A 1 84 ? -23.490 6.415 40.101 1.00 96.06 84 ALA A C 1
ATOM 676 O O . ALA A 1 84 ? -24.047 7.346 40.677 1.00 96.06 84 ALA A O 1
ATOM 677 N N . GLY A 1 85 ? -22.454 5.759 40.638 1.00 96.50 85 GLY A N 1
ATOM 678 C CA . GLY A 1 85 ? -21.972 6.031 41.996 1.00 96.50 85 GLY A CA 1
ATOM 679 C C . GLY A 1 85 ? -21.531 7.486 42.201 1.00 96.50 85 GLY A C 1
ATOM 680 O O . GLY A 1 85 ? -21.857 8.104 43.210 1.00 96.50 85 GLY A O 1
ATOM 681 N N . LEU A 1 86 ? -20.851 8.083 41.220 1.00 96.56 86 LEU A N 1
ATOM 682 C CA . LEU A 1 86 ? -20.426 9.486 41.280 1.00 96.56 86 LEU A CA 1
ATOM 683 C C . LEU A 1 86 ? -21.626 10.448 41.243 1.00 96.56 86 LEU A C 1
ATOM 685 O O . LEU A 1 86 ? -21.612 11.480 41.913 1.00 96.56 86 LEU A O 1
ATOM 689 N N . LYS A 1 87 ? -22.680 10.115 40.488 1.00 96.19 87 LYS A N 1
ATOM 690 C CA . LYS A 1 87 ? -23.935 10.879 40.468 1.00 96.19 87 LYS A CA 1
ATOM 691 C C . LYS A 1 87 ? -24.657 10.809 41.813 1.00 96.19 87 LYS A C 1
ATOM 693 O O . LYS A 1 87 ? -25.189 11.827 42.247 1.00 96.19 87 LYS A O 1
ATOM 698 N N . ASP A 1 88 ? -24.650 9.648 42.459 1.00 94.81 88 ASP A N 1
ATOM 699 C CA . ASP A 1 88 ? -25.267 9.460 43.773 1.00 94.81 88 ASP A CA 1
ATOM 700 C C . ASP A 1 88 ? -24.501 10.202 44.874 1.00 94.81 88 ASP A C 1
ATOM 702 O O . ASP A 1 88 ? -25.124 10.833 45.718 1.00 94.81 88 ASP A O 1
ATOM 706 N N . LEU A 1 89 ? -23.164 10.230 44.813 1.00 93.50 89 LEU A N 1
ATOM 707 C CA . LEU A 1 89 ? -22.312 10.988 45.744 1.00 93.50 89 LEU A CA 1
ATOM 708 C C . LEU A 1 89 ? -22.376 12.516 45.562 1.00 93.50 89 LEU A C 1
ATOM 710 O O . LEU A 1 89 ? -21.887 13.254 46.413 1.00 93.50 89 LEU A O 1
ATOM 714 N N . ARG A 1 90 ? -22.903 12.999 44.431 1.00 86.88 90 ARG A N 1
ATOM 715 C CA . ARG A 1 90 ? -23.066 14.434 44.134 1.00 86.88 90 ARG A CA 1
ATOM 716 C C . ARG A 1 90 ? -24.460 14.977 44.471 1.00 86.88 90 ARG A C 1
ATOM 718 O O . ARG A 1 90 ? -24.689 16.165 44.246 1.00 86.88 90 ARG A O 1
ATOM 725 N N . LYS A 1 91 ? -25.377 14.128 44.937 1.00 57.69 91 LYS A N 1
ATOM 726 C CA . LYS A 1 91 ? -26.661 14.538 45.521 1.00 57.69 91 LYS A CA 1
ATOM 727 C C . LYS A 1 91 ? -26.497 14.831 47.005 1.00 57.69 91 LYS A C 1
ATOM 729 O O . LYS A 1 91 ? -27.235 15.723 47.471 1.00 57.69 91 LYS A O 1
#

Sequence (91 aa):
MDERACSEALDGLNAYYKVALKTFVDNVCRRVIERHLLSGLSDLLSPREVAGYADDELTRIAGERPDVALKRRQWQEQLETFRAGLKDLRK

InterPro domains:
  IPR020850 GTPase effector domain [PS51388] (6-91)

Foldseek 3Di:
DVVVVVVVVVVVVVVVCVVVVVVVVVCCVVVPCCPPPVVCVVVCPPPVNVVVDDPVVCCVPPNDDPVRVVVVVVVVVVVVVVVVVVVVVVD

Radius of gyration: 32.31 Å; chains: 1; bounding box: 68×25×86 Å

pLDDT: mean 93.17, std 6.55, range [57.69, 98.19]

Secondary structure (DSSP, 8-state):
-HHHHHHHHHHHHHHHHHHHHHHHHHHIIIIIIIIIIITTTTTTT-HHHHHHS-HHHHHHHHPPPHHHHHHHHHHHHHHHHHHHHHHHHT-